Protein AF-A0A2V9VE97-F1 (afdb_monomer_lite)

Secondary structure (DSSP, 8-state):
------------TTEEEEETTEEEEHHHHHHHHHHHHTT---TTTS--THHHHHHHHHHHHHHHHHHHHHHHHHHHT-PPPHHHHHHHHHHHH--

Foldseek 3Di:
DDPPDPPPPPPDPFFPDDDPRRTDGVVNLVVVLCVVCVPPPDPVPNDDDVRSVVSSVVSVVVVNVVVVVVVVCVVVVNDDDPVRVVVVVVVVVDD

Radius of gyration: 18.71 Å; chains: 1; bounding box: 36×66×32 Å

Sequence (95 aa):
MFLTACQSKQGGADVVASVDGRKIFRNDVEKYYLNQTSGADQQQTVPVGEQATSLRLSILRELIDDEILMHRAEKLGLLATDEEVDRKMNEIKSP

Structure (mmCIF, N/CA/C/O backbone):
data_AF-A0A2V9VE97-F1
#
_entry.id   AF-A0A2V9VE97-F1
#
loop_
_atom_site.group_PDB
_atom_site.id
_atom_site.type_symbol
_atom_site.label_atom_id
_atom_site.label_alt_id
_atom_site.label_comp_id
_atom_site.label_asym_id
_atom_site.label_entity_id
_atom_site.label_seq_id
_atom_site.pdbx_PDB_ins_code
_atom_site.Cartn_x
_atom_site.Cartn_y
_atom_site.Cartn_z
_atom_site.occupancy
_atom_site.B_iso_or_equiv
_atom_site.auth_seq_id
_atom_site.auth_comp_id
_atom_site.auth_asym_id
_atom_site.auth_atom_id
_atom_site.pdbx_PDB_model_num
ATOM 1 N N . MET A 1 1 ? 3.093 -42.297 -11.955 1.00 39.28 1 MET A N 1
ATOM 2 C CA . MET A 1 1 ? 3.926 -41.129 -11.601 1.00 39.28 1 MET A CA 1
ATOM 3 C C . MET A 1 1 ? 3.261 -39.908 -12.227 1.00 39.28 1 MET A C 1
ATOM 5 O O . MET A 1 1 ? 3.433 -39.682 -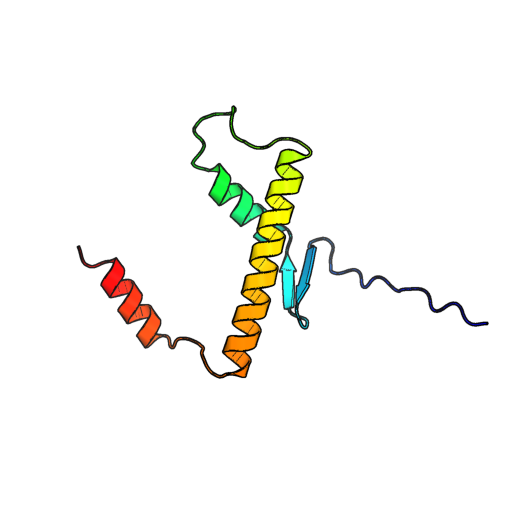13.414 1.00 39.28 1 MET A O 1
ATOM 9 N N . PHE A 1 2 ? 2.376 -39.230 -11.489 1.00 44.81 2 PHE A N 1
ATOM 10 C CA . PHE A 1 2 ? 1.616 -38.086 -12.006 1.00 44.81 2 PHE A CA 1
ATOM 11 C C . PHE A 1 2 ? 2.384 -36.799 -11.702 1.00 44.81 2 PHE A C 1
ATOM 13 O O . PHE A 1 2 ? 2.557 -36.438 -10.542 1.00 44.81 2 PHE A O 1
ATOM 20 N N . LEU A 1 3 ? 2.872 -36.143 -12.753 1.00 54.59 3 LEU A N 1
ATOM 21 C CA . LEU A 1 3 ? 3.450 -34.805 -12.694 1.00 54.59 3 LEU A CA 1
ATOM 22 C C . LEU A 1 3 ? 2.305 -33.810 -12.474 1.00 54.59 3 LEU A C 1
ATOM 24 O O . LEU A 1 3 ? 1.598 -33.451 -13.414 1.00 54.59 3 LEU A O 1
ATOM 28 N N . THR A 1 4 ? 2.092 -33.384 -11.232 1.00 57.44 4 THR A N 1
ATOM 29 C CA . THR A 1 4 ? 1.252 -32.222 -10.931 1.00 57.44 4 THR A CA 1
ATOM 30 C C . THR A 1 4 ? 1.960 -30.980 -11.459 1.00 57.44 4 THR A C 1
ATOM 32 O O . THR A 1 4 ? 2.880 -30.458 -10.831 1.00 57.44 4 THR A O 1
ATOM 35 N N . ALA A 1 5 ? 1.566 -30.546 -12.654 1.00 58.28 5 ALA A N 1
ATOM 36 C CA . ALA A 1 5 ? 1.976 -29.276 -13.223 1.00 58.28 5 ALA A CA 1
ATOM 37 C C . ALA A 1 5 ? 1.498 -28.141 -12.305 1.00 58.28 5 ALA A C 1
ATOM 39 O O . ALA A 1 5 ? 0.308 -28.037 -12.002 1.00 58.28 5 ALA A O 1
ATOM 40 N N . CYS A 1 6 ? 2.425 -27.294 -11.854 1.00 60.59 6 CYS A N 1
ATOM 41 C CA . CYS A 1 6 ? 2.085 -26.020 -11.233 1.00 60.59 6 CYS A CA 1
ATOM 42 C C . CYS A 1 6 ? 1.347 -25.170 -12.269 1.00 60.59 6 CYS A C 1
ATOM 44 O O . CYS A 1 6 ? 1.964 -24.531 -13.120 1.00 60.59 6 CYS A O 1
ATOM 46 N N . GLN A 1 7 ? 0.019 -25.165 -12.198 1.00 54.62 7 GLN A N 1
ATOM 47 C CA . GLN A 1 7 ? -0.800 -24.173 -12.869 1.00 54.62 7 GLN A CA 1
ATOM 48 C C . GLN A 1 7 ? -0.508 -22.841 -12.169 1.00 54.62 7 GLN A C 1
ATOM 50 O O . GLN A 1 7 ? -1.079 -22.551 -11.115 1.00 54.62 7 GLN A O 1
ATOM 55 N N . SER A 1 8 ? 0.424 -22.047 -12.703 1.00 57.31 8 SER A N 1
ATOM 56 C CA . SER A 1 8 ? 0.539 -20.650 -12.306 1.00 57.31 8 SER A CA 1
ATOM 57 C C . SER A 1 8 ? -0.813 -20.027 -12.624 1.00 57.31 8 SER A C 1
ATOM 59 O O . SER A 1 8 ? -1.190 -19.866 -13.784 1.00 57.31 8 SER A O 1
ATOM 61 N N . LYS A 1 9 ? -1.616 -19.783 -11.584 1.00 55.16 9 LYS A N 1
ATOM 62 C CA . LYS A 1 9 ? -2.821 -18.974 -11.712 1.00 55.16 9 LYS A CA 1
ATOM 63 C C . LYS A 1 9 ? -2.348 -17.684 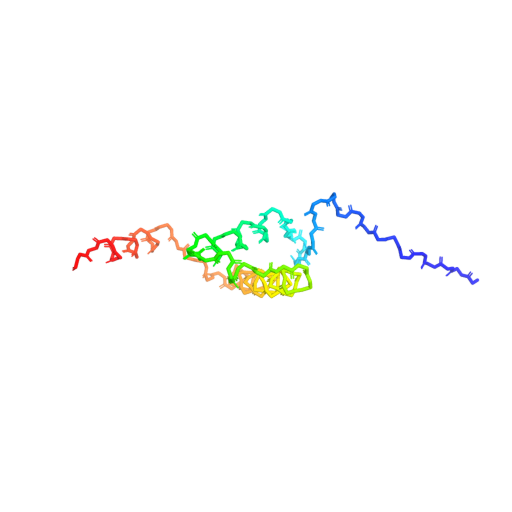-12.359 1.00 55.16 9 LYS A C 1
ATOM 65 O O . LYS A 1 9 ? -1.621 -16.921 -11.727 1.00 55.16 9 LYS A O 1
ATOM 70 N N . GLN A 1 10 ? -2.706 -17.490 -13.623 1.00 50.75 10 GLN A N 1
ATOM 71 C CA . GLN A 1 10 ? -2.597 -16.214 -14.301 1.00 50.75 10 GLN A CA 1
ATOM 72 C C . GLN A 1 10 ? -3.489 -15.262 -13.502 1.00 50.75 10 GLN A C 1
ATOM 74 O O . GLN A 1 10 ? -4.684 -15.127 -13.760 1.00 50.75 10 GLN A O 1
ATOM 79 N N . GLY A 1 11 ? -2.925 -14.656 -12.453 1.00 50.44 11 GLY A N 1
ATOM 80 C CA . GLY A 1 11 ? -3.391 -13.360 -12.003 1.00 50.44 11 GLY A CA 1
ATOM 81 C C . GLY A 1 11 ? -3.454 -12.516 -13.266 1.00 50.44 11 GLY A C 1
ATOM 82 O O . GLY A 1 11 ? -2.510 -12.559 -14.057 1.00 50.44 11 GLY A O 1
ATOM 83 N N . GLY A 1 12 ? -4.607 -11.887 -13.530 1.00 58.09 12 GLY A N 1
ATOM 84 C CA . GLY A 1 12 ? -4.789 -11.052 -14.722 1.00 58.09 12 GLY A CA 1
ATOM 85 C C . GLY A 1 12 ? -3.559 -10.172 -14.913 1.00 58.09 12 GLY A C 1
ATOM 86 O O . GLY A 1 12 ? -2.951 -9.830 -13.907 1.00 58.09 12 GLY A O 1
ATOM 87 N N . ALA A 1 13 ? -3.178 -9.883 -16.159 1.00 64.50 13 ALA A N 1
ATOM 88 C CA . ALA A 1 13 ? -1.846 -9.406 -16.572 1.00 64.50 13 ALA A CA 1
ATOM 89 C C . ALA A 1 13 ? -1.192 -8.297 -15.706 1.00 64.50 13 ALA A C 1
ATOM 91 O O . ALA A 1 13 ? 0.024 -8.126 -15.749 1.00 64.50 13 ALA A O 1
ATOM 92 N N . ASP A 1 14 ? -1.975 -7.612 -14.875 1.00 86.25 14 ASP A N 1
ATOM 93 C CA . ASP A 1 14 ? -1.574 -6.564 -13.947 1.00 86.25 14 ASP A CA 1
ATOM 94 C C . ASP A 1 14 ? -1.443 -6.972 -12.467 1.00 86.25 14 ASP A C 1
ATOM 96 O O . ASP A 1 14 ? -1.112 -6.120 -11.652 1.00 86.25 14 ASP A O 1
ATOM 100 N N . VAL A 1 15 ? -1.682 -8.221 -12.058 1.00 91.62 15 VAL A N 1
ATOM 101 C CA . VAL A 1 15 ? -1.503 -8.652 -10.656 1.00 91.62 15 VAL A CA 1
ATOM 102 C C . VAL A 1 15 ? -0.043 -9.018 -10.416 1.00 91.62 15 VAL A C 1
ATOM 104 O O . VAL A 1 15 ? 0.487 -9.924 -11.058 1.00 91.62 15 VAL A O 1
ATOM 107 N N . VAL A 1 16 ? 0.596 -8.344 -9.461 1.00 92.31 16 VAL A N 1
ATOM 108 C CA . VAL A 1 16 ? 2.021 -8.542 -9.136 1.00 92.31 16 VAL A CA 1
ATOM 109 C C . VAL A 1 16 ? 2.240 -9.301 -7.829 1.00 92.31 16 VAL A C 1
ATOM 111 O O . VAL A 1 16 ? 3.277 -9.939 -7.668 1.00 92.31 16 VAL A O 1
ATOM 114 N N . ALA A 1 17 ? 1.258 -9.293 -6.925 1.00 92.44 17 ALA A N 1
ATOM 115 C CA . ALA A 1 17 ? 1.252 -10.107 -5.712 1.00 92.44 17 ALA A CA 1
ATOM 116 C C . ALA A 1 17 ? -0.183 -10.381 -5.235 1.00 92.44 17 ALA A C 1
ATOM 118 O O . ALA A 1 17 ? -1.137 -9.728 -5.663 1.00 92.44 17 ALA A O 1
ATOM 119 N N . SER A 1 18 ? -0.342 -11.363 -4.347 1.00 91.31 18 SER A N 1
ATOM 120 C CA . SER A 1 18 ? -1.600 -11.600 -3.641 1.00 91.31 18 SER A CA 1
ATOM 121 C C . SER A 1 18 ? -1.341 -12.023 -2.199 1.00 91.31 18 SER A C 1
ATOM 123 O O . SER A 1 18 ? -0.488 -12.875 -1.957 1.00 91.31 18 SER A O 1
ATOM 125 N N . VAL A 1 19 ? -2.095 -11.439 -1.268 1.00 91.25 19 VAL A N 1
ATOM 126 C CA . VAL A 1 19 ? -2.042 -11.708 0.174 1.00 91.25 19 VAL A CA 1
ATOM 127 C C . VAL A 1 19 ? -3.431 -12.171 0.600 1.00 91.25 19 VAL A C 1
ATOM 129 O O . VAL A 1 19 ? -4.402 -11.445 0.412 1.00 91.25 19 VAL A O 1
ATOM 132 N N . ASP A 1 20 ? -3.551 -13.410 1.081 1.00 87.69 20 ASP A N 1
ATOM 133 C CA . ASP A 1 20 ? -4.817 -14.001 1.554 1.00 87.69 20 ASP A CA 1
ATOM 134 C C . ASP A 1 20 ? -6.015 -13.839 0.589 1.00 87.69 20 ASP A C 1
ATOM 136 O O . ASP A 1 20 ? -7.173 -13.745 0.985 1.00 87.69 20 ASP A O 1
ATOM 140 N N . GLY A 1 21 ? -5.740 -13.835 -0.721 1.00 85.69 21 GLY A N 1
ATOM 141 C CA . GLY A 1 21 ? -6.748 -13.698 -1.778 1.00 85.69 21 GLY A CA 1
ATOM 142 C C . GLY A 1 21 ? -7.023 -12.261 -2.231 1.00 85.69 21 GLY A C 1
ATOM 143 O O . GLY A 1 21 ? -7.646 -12.078 -3.282 1.00 85.69 21 GLY A O 1
ATOM 144 N N . ARG A 1 22 ? -6.504 -11.249 -1.526 1.00 89.12 22 ARG A N 1
ATOM 145 C CA . ARG A 1 22 ? -6.464 -9.859 -2.000 1.00 89.12 22 ARG A CA 1
ATOM 146 C C . ARG A 1 22 ? -5.318 -9.678 -2.980 1.00 89.12 22 ARG A C 1
ATOM 148 O O . ARG A 1 22 ? -4.276 -10.318 -2.850 1.00 89.12 22 ARG A O 1
ATOM 155 N N . LYS A 1 23 ? -5.546 -8.897 -4.032 1.00 92.69 23 LYS A N 1
ATOM 156 C CA . LYS A 1 23 ? -4.624 -8.741 -5.164 1.00 92.69 23 LYS A CA 1
ATOM 157 C C . LYS A 1 23 ? -3.985 -7.365 -5.097 1.00 92.69 23 LYS A C 1
ATOM 159 O O . LYS A 1 23 ? -4.703 -6.385 -4.963 1.00 92.69 23 LYS A O 1
ATOM 164 N N . ILE A 1 24 ? -2.670 -7.320 -5.272 1.00 92.44 24 ILE A N 1
ATOM 165 C CA . ILE A 1 24 ? -1.908 -6.082 -5.433 1.00 92.44 24 ILE A CA 1
ATOM 166 C C . ILE A 1 24 ? -1.653 -5.897 -6.926 1.00 92.44 24 ILE A C 1
ATOM 168 O O . ILE A 1 24 ? -1.106 -6.796 -7.585 1.00 92.44 24 ILE A O 1
ATOM 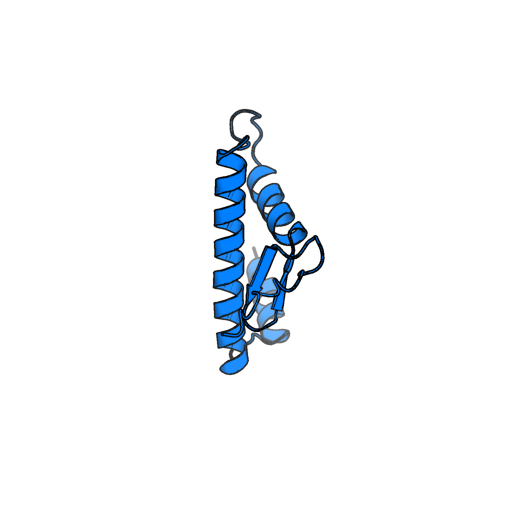172 N N . PHE A 1 25 ? -2.070 -4.752 -7.467 1.00 94.50 25 PHE A N 1
ATOM 173 C CA . PHE A 1 25 ? -1.938 -4.460 -8.887 1.00 94.50 25 PHE A CA 1
ATOM 174 C C . PHE A 1 25 ? -0.643 -3.707 -9.181 1.00 94.50 25 PHE A C 1
ATOM 176 O O . PHE A 1 25 ? -0.134 -2.923 -8.384 1.00 94.50 25 PHE A O 1
ATOM 183 N N . ARG A 1 26 ? -0.124 -3.906 -10.391 1.00 92.88 26 ARG A N 1
ATOM 184 C CA . ARG A 1 26 ? 1.024 -3.178 -10.929 1.00 92.88 26 ARG A CA 1
ATOM 185 C C . ARG A 1 26 ? 0.802 -1.670 -10.871 1.00 92.88 26 ARG A C 1
ATOM 187 O O . ARG A 1 26 ? 1.725 -0.941 -10.535 1.00 92.88 26 ARG A O 1
ATOM 194 N N . ASN A 1 27 ? -0.420 -1.220 -11.151 1.00 93.50 27 ASN A N 1
ATOM 195 C CA . ASN A 1 27 ? -0.782 0.195 -11.112 1.00 93.50 27 ASN A CA 1
ATOM 196 C C . ASN A 1 27 ? -0.607 0.809 -9.719 1.00 93.50 27 ASN A C 1
ATOM 198 O O . ASN A 1 27 ? -0.215 1.970 -9.630 1.00 93.50 27 ASN A O 1
ATOM 202 N N . ASP A 1 28 ? -0.842 0.043 -8.649 1.00 92.62 28 ASP A N 1
ATOM 203 C CA . ASP A 1 28 ? -0.619 0.520 -7.284 1.00 92.62 28 ASP A CA 1
ATOM 204 C C . ASP A 1 28 ? 0.876 0.754 -7.063 1.00 92.62 28 ASP A C 1
ATOM 206 O O . ASP A 1 28 ? 1.283 1.857 -6.708 1.00 92.62 28 ASP A O 1
ATOM 210 N N . VAL A 1 29 ? 1.715 -0.232 -7.400 1.00 93.44 29 VAL A N 1
ATOM 211 C CA . VAL A 1 29 ? 3.180 -0.109 -7.307 1.00 93.44 29 VAL A CA 1
ATOM 212 C C . VAL A 1 29 ? 3.696 1.090 -8.109 1.00 93.44 29 VAL A C 1
ATOM 214 O O . VAL A 1 29 ? 4.489 1.877 -7.592 1.00 93.44 29 VAL A O 1
ATOM 217 N N . GLU A 1 30 ? 3.232 1.273 -9.350 1.00 92.25 30 GLU A N 1
ATOM 218 C CA . GLU A 1 30 ? 3.646 2.414 -10.175 1.00 92.25 30 GLU A CA 1
ATOM 219 C C . GLU A 1 30 ? 3.171 3.751 -9.593 1.00 92.25 30 GLU A C 1
ATOM 221 O O . GLU A 1 30 ? 3.918 4.725 -9.632 1.00 92.25 30 GLU A O 1
ATOM 226 N N . LYS A 1 31 ? 1.974 3.820 -8.999 1.00 93.06 31 LYS A N 1
ATOM 227 C CA . LYS A 1 31 ? 1.482 5.037 -8.337 1.00 93.06 31 LYS A CA 1
ATOM 228 C C . LYS A 1 31 ? 2.393 5.452 -7.180 1.00 93.06 31 LYS A C 1
ATOM 230 O O . LYS A 1 31 ? 2.748 6.625 -7.079 1.00 93.06 31 LYS A O 1
ATOM 235 N N . TYR A 1 32 ? 2.800 4.510 -6.328 1.00 92.00 32 TYR A N 1
ATOM 236 C CA . TYR A 1 32 ? 3.741 4.792 -5.238 1.00 92.00 32 TYR A CA 1
ATOM 237 C C . TYR A 1 32 ? 5.135 5.150 -5.765 1.00 92.00 32 TYR A C 1
ATOM 239 O O . TYR A 1 32 ? 5.751 6.086 -5.259 1.00 92.00 32 TYR A O 1
ATOM 247 N N . TYR A 1 33 ? 5.600 4.482 -6.824 1.00 92.00 33 TYR A N 1
ATOM 248 C CA . TYR A 1 33 ? 6.869 4.810 -7.477 1.00 92.00 33 TYR A CA 1
ATOM 249 C C . TYR A 1 33 ? 6.864 6.244 -8.019 1.00 92.00 33 TYR A C 1
ATOM 251 O O . TYR A 1 33 ? 7.795 7.010 -7.763 1.00 92.00 33 TYR A O 1
ATOM 259 N N . LEU A 1 34 ? 5.793 6.639 -8.712 1.00 89.81 34 LEU A N 1
ATOM 260 C CA . LEU A 1 34 ? 5.619 8.001 -9.208 1.00 89.81 34 LEU A CA 1
ATOM 261 C C . LEU A 1 34 ? 5.555 8.997 -8.053 1.00 89.81 34 LEU A C 1
ATOM 263 O O . LEU A 1 34 ? 6.272 9.985 -8.093 1.00 89.81 34 LEU A O 1
ATOM 267 N N . ASN A 1 35 ? 4.790 8.738 -6.991 1.00 89.12 35 ASN A N 1
ATOM 268 C CA . ASN A 1 35 ? 4.722 9.640 -5.836 1.00 89.12 35 ASN A CA 1
ATOM 269 C C . ASN A 1 35 ? 6.093 9.862 -5.174 1.00 89.12 35 ASN A C 1
ATOM 271 O O . ASN A 1 35 ? 6.435 11.000 -4.860 1.00 89.12 35 ASN A O 1
ATOM 275 N N . GLN A 1 36 ? 6.897 8.807 -5.005 1.00 83.69 36 GLN A N 1
ATOM 276 C CA . GLN A 1 36 ? 8.242 8.918 -4.423 1.00 83.69 36 GLN A CA 1
ATOM 277 C C . GLN A 1 36 ? 9.235 9.645 -5.342 1.00 83.69 36 GLN A C 1
ATOM 279 O O . GLN A 1 36 ? 10.190 10.250 -4.862 1.00 83.69 36 GLN A O 1
ATOM 284 N N . THR A 1 37 ? 9.012 9.612 -6.658 1.00 83.56 37 THR A N 1
ATOM 285 C CA . THR A 1 37 ? 9.894 10.242 -7.656 1.00 83.56 37 THR A CA 1
ATOM 286 C C . THR A 1 37 ? 9.395 11.606 -8.146 1.00 83.56 37 THR A C 1
ATOM 288 O O . THR A 1 37 ? 10.171 12.354 -8.731 1.00 83.56 37 THR A O 1
ATOM 291 N N . SER A 1 38 ? 8.142 11.986 -7.865 1.00 74.25 38 SER A N 1
ATOM 292 C CA . SER A 1 38 ? 7.513 13.229 -8.354 1.00 74.25 38 SER A CA 1
ATOM 293 C C . SER A 1 38 ? 8.095 14.509 -7.741 1.00 74.25 38 SER A C 1
ATOM 295 O O . SER A 1 38 ? 7.924 15.576 -8.317 1.00 74.25 38 SER A O 1
ATOM 297 N N . GLY A 1 39 ? 8.777 14.423 -6.594 1.00 63.78 39 GLY A N 1
ATOM 298 C CA . GLY A 1 39 ? 9.468 15.557 -5.955 1.00 63.78 39 GLY A CA 1
ATOM 299 C C . GLY A 1 39 ? 10.952 15.677 -6.318 1.00 63.78 39 GLY A C 1
ATOM 300 O O . GLY A 1 39 ? 11.656 16.530 -5.782 1.00 63.78 39 GLY A O 1
ATOM 301 N N . ALA A 1 40 ? 11.457 14.798 -7.183 1.00 61.25 40 ALA A N 1
ATOM 302 C CA . ALA A 1 40 ? 12.845 14.812 -7.601 1.00 61.25 40 ALA A CA 1
ATOM 303 C C . ALA A 1 40 ? 13.033 15.803 -8.762 1.00 61.25 40 ALA A C 1
ATOM 305 O O . ALA A 1 40 ? 13.002 15.416 -9.926 1.00 61.25 40 ALA A O 1
ATOM 306 N N . ASP A 1 41 ? 13.298 17.076 -8.451 1.00 53.72 41 ASP A N 1
ATOM 307 C CA . ASP A 1 41 ? 13.649 18.136 -9.423 1.00 53.72 41 ASP A CA 1
ATOM 308 C C . ASP A 1 41 ? 14.947 17.867 -10.220 1.00 53.72 41 ASP A C 1
ATOM 310 O O . ASP A 1 41 ? 15.462 18.727 -10.934 1.00 53.72 41 ASP A O 1
ATOM 314 N N . GLN A 1 42 ? 15.519 16.670 -10.123 1.00 48.09 42 GLN A N 1
ATOM 315 C CA . GLN A 1 42 ? 16.737 16.305 -10.816 1.00 48.09 42 GLN A CA 1
ATOM 316 C C . GLN A 1 42 ? 16.550 14.966 -11.518 1.00 48.09 42 GLN A C 1
ATOM 318 O O . GLN A 1 42 ? 16.440 13.914 -10.894 1.00 48.09 42 GLN A O 1
ATOM 323 N N . GLN A 1 43 ? 16.678 14.997 -12.845 1.00 52.25 43 GLN A N 1
ATOM 324 C CA . GLN A 1 43 ? 16.925 13.835 -13.713 1.00 52.25 43 GLN A CA 1
ATOM 325 C C . GLN A 1 43 ? 18.096 12.943 -13.231 1.00 52.25 43 GLN A C 1
ATOM 327 O O . GLN A 1 43 ? 18.288 11.848 -13.747 1.00 52.25 43 GLN A O 1
ATOM 332 N N . GLN A 1 44 ? 18.850 13.395 -12.224 1.00 52.00 44 GLN A N 1
ATOM 333 C CA . GLN A 1 44 ? 19.940 12.707 -11.542 1.00 52.00 44 GLN A CA 1
ATOM 334 C C . GLN A 1 44 ? 19.482 11.647 -10.515 1.00 52.00 44 GLN A C 1
ATOM 336 O O . GLN A 1 44 ? 20.266 10.755 -10.198 1.00 52.00 44 GLN A O 1
ATOM 341 N N . THR A 1 45 ? 18.260 11.726 -9.970 1.00 57.38 45 THR A N 1
ATOM 342 C CA . THR A 1 45 ? 17.807 10.852 -8.863 1.00 57.38 45 THR A CA 1
ATOM 343 C C . THR A 1 45 ? 16.651 9.923 -9.219 1.00 57.38 45 THR A C 1
ATOM 345 O O . THR A 1 45 ? 16.308 9.071 -8.403 1.00 57.38 45 THR A O 1
ATOM 348 N N . VAL A 1 46 ? 16.084 10.015 -10.430 1.00 64.69 46 VAL A N 1
ATOM 349 C CA . VAL A 1 46 ? 15.106 9.029 -10.914 1.00 64.69 46 VAL A CA 1
ATOM 350 C C . VAL A 1 46 ? 15.837 7.703 -11.147 1.00 64.69 46 VAL A C 1
ATOM 352 O O . VAL A 1 46 ? 16.691 7.629 -12.036 1.00 64.69 46 VAL A O 1
ATOM 355 N N . PRO A 1 47 ? 15.541 6.640 -10.380 1.00 70.88 47 PRO A N 1
ATOM 356 C CA . PRO A 1 47 ? 16.237 5.373 -10.539 1.00 70.88 47 PRO A CA 1
ATOM 357 C C . PRO A 1 47 ? 15.935 4.792 -11.922 1.00 70.88 47 PRO A C 1
ATOM 359 O O . PRO A 1 47 ? 14.770 4.690 -12.307 1.00 70.88 47 PRO A O 1
ATOM 362 N N . VAL A 1 48 ? 16.973 4.393 -12.657 1.00 76.19 48 VAL A N 1
ATOM 363 C CA . VAL A 1 48 ? 16.867 3.797 -14.000 1.00 76.19 48 VAL A CA 1
ATOM 364 C C . VAL A 1 48 ? 17.260 2.320 -13.987 1.00 76.19 48 VAL A C 1
ATOM 366 O O . VAL A 1 48 ? 18.038 1.877 -13.139 1.00 76.19 48 VAL A O 1
ATOM 369 N N . GLY A 1 49 ? 16.710 1.541 -14.923 1.00 85.31 49 GLY A N 1
ATOM 370 C CA . GLY A 1 49 ? 17.042 0.122 -15.099 1.00 85.31 49 GLY A CA 1
ATOM 371 C C . GLY A 1 49 ? 16.826 -0.716 -13.832 1.00 85.31 49 GLY A C 1
ATOM 372 O O . GLY A 1 49 ? 15.725 -0.760 -13.276 1.00 85.31 49 GLY A O 1
ATOM 373 N N . GLU A 1 50 ? 17.884 -1.379 -13.362 1.00 86.62 50 GLU A N 1
ATOM 37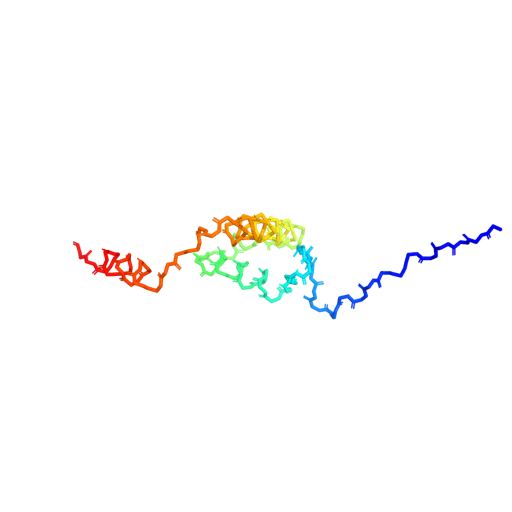4 C CA . GLU A 1 50 ? 17.837 -2.219 -12.158 1.00 86.62 50 GLU A CA 1
ATOM 375 C C . GLU A 1 50 ? 17.509 -1.425 -10.893 1.00 86.62 50 GLU A C 1
ATOM 377 O O . GLU A 1 50 ? 16.744 -1.907 -10.067 1.00 86.62 50 GLU A O 1
ATOM 382 N N . GLN A 1 51 ? 17.986 -0.183 -10.759 1.00 85.50 51 GLN A N 1
ATOM 383 C CA . GLN A 1 51 ? 17.669 0.647 -9.590 1.00 85.50 51 GLN A CA 1
ATOM 384 C C . GLN A 1 51 ? 16.168 0.966 -9.530 1.00 85.50 51 GLN A C 1
ATOM 386 O O . GLN A 1 51 ? 15.554 0.923 -8.465 1.00 85.50 51 GLN A O 1
ATOM 391 N N . ALA A 1 52 ? 15.555 1.208 -10.694 1.00 88.19 52 ALA A N 1
ATOM 392 C CA . ALA A 1 52 ? 14.110 1.384 -10.825 1.00 88.19 52 ALA A CA 1
ATOM 393 C C . ALA A 1 52 ? 13.341 0.117 -10.444 1.00 88.19 52 ALA A C 1
ATOM 395 O O . ALA A 1 52 ? 12.250 0.189 -9.884 1.00 88.19 52 ALA A O 1
ATOM 396 N N . THR A 1 53 ? 13.900 -1.046 -10.771 1.00 90.50 53 THR A N 1
ATOM 397 C CA . THR A 1 53 ? 13.302 -2.344 -10.449 1.00 90.50 53 THR A CA 1
ATOM 398 C C . THR A 1 53 ? 13.404 -2.626 -8.954 1.00 90.50 53 THR A C 1
ATOM 400 O O . THR A 1 53 ? 12.405 -2.984 -8.340 1.00 90.50 53 THR A O 1
ATOM 403 N N . SER A 1 54 ? 14.564 -2.382 -8.345 1.00 92.12 54 SER A N 1
ATOM 404 C CA . SER A 1 54 ? 14.770 -2.509 -6.901 1.00 92.12 54 SER A CA 1
ATOM 405 C C . SER A 1 54 ? 13.823 -1.615 -6.106 1.00 92.12 54 SER A C 1
ATOM 407 O O . SER A 1 54 ? 13.216 -2.090 -5.150 1.00 92.12 54 SER A O 1
ATOM 409 N N . LEU A 1 55 ? 13.626 -0.360 -6.533 1.00 92.00 55 LEU A N 1
ATOM 410 C CA . LEU A 1 55 ? 12.675 0.545 -5.882 1.00 92.00 55 LEU A CA 1
ATOM 411 C C . LEU A 1 55 ? 11.225 0.051 -6.016 1.00 92.00 55 LEU A C 1
ATOM 413 O O . LEU A 1 55 ? 10.468 0.047 -5.051 1.00 92.00 55 LEU A O 1
ATOM 417 N N . ARG A 1 56 ? 10.824 -0.425 -7.199 1.00 93.56 56 ARG A N 1
ATOM 418 C CA . ARG A 1 56 ? 9.496 -1.040 -7.370 1.00 93.56 56 ARG A CA 1
ATOM 419 C C . ARG A 1 56 ? 9.311 -2.268 -6.483 1.00 93.56 56 ARG A C 1
ATOM 421 O O . ARG A 1 56 ? 8.231 -2.463 -5.939 1.00 93.56 56 ARG A O 1
ATOM 428 N N . LEU A 1 57 ? 10.348 -3.092 -6.328 1.00 95.31 57 LEU A N 1
ATOM 429 C CA . LEU A 1 57 ? 10.308 -4.270 -5.462 1.00 95.31 57 LEU A CA 1
ATOM 430 C C . LEU A 1 57 ? 10.234 -3.896 -3.978 1.00 95.31 57 LEU A C 1
ATOM 432 O O . LEU A 1 57 ? 9.530 -4.575 -3.234 1.00 95.31 57 LEU A O 1
ATOM 436 N N . SER A 1 58 ? 10.910 -2.829 -3.540 1.00 94.94 58 SER A N 1
ATOM 437 C CA . SER A 1 58 ? 10.778 -2.352 -2.159 1.00 94.94 58 SER A CA 1
ATOM 438 C C . SER A 1 58 ? 9.377 -1.813 -1.883 1.00 94.94 58 SER A C 1
ATOM 440 O O . SER A 1 58 ? 8.801 -2.155 -0.858 1.00 94.94 58 SER A O 1
ATOM 442 N N . ILE A 1 59 ? 8.796 -1.067 -2.827 1.00 95.12 59 ILE A N 1
ATOM 443 C CA . ILE A 1 59 ? 7.401 -0.607 -2.751 1.00 95.12 59 ILE A CA 1
ATOM 444 C C . ILE A 1 59 ? 6.444 -1.800 -2.702 1.00 95.12 59 ILE A C 1
ATOM 446 O O . ILE A 1 59 ? 5.555 -1.851 -1.863 1.00 95.12 59 ILE A O 1
ATOM 450 N N . LEU A 1 60 ? 6.631 -2.793 -3.577 1.00 96.31 60 LEU A N 1
ATOM 451 C CA . LEU A 1 60 ? 5.799 -3.994 -3.576 1.00 96.31 60 LEU A CA 1
ATOM 452 C C . LEU A 1 60 ? 5.864 -4.724 -2.230 1.00 96.31 60 LEU A C 1
ATOM 454 O O . LEU A 1 60 ? 4.845 -5.221 -1.758 1.00 96.31 60 LEU A O 1
ATOM 458 N N . ARG A 1 61 ? 7.047 -4.787 -1.611 1.00 96.50 61 ARG A N 1
ATOM 459 C CA . ARG A 1 61 ? 7.210 -5.374 -0.281 1.00 96.50 61 ARG A CA 1
ATOM 460 C C . ARG A 1 61 ? 6.435 -4.601 0.783 1.00 96.50 61 ARG A C 1
ATOM 462 O O . ARG A 1 61 ? 5.741 -5.234 1.566 1.00 96.50 61 ARG A O 1
ATOM 469 N N . GLU A 1 62 ? 6.528 -3.277 0.782 1.00 95.69 62 GLU A N 1
ATOM 470 C CA . GLU A 1 62 ? 5.779 -2.419 1.708 1.00 95.69 62 GLU A CA 1
ATOM 471 C C . GLU A 1 62 ? 4.268 -2.645 1.570 1.00 95.69 62 GLU A C 1
ATOM 473 O O . GLU A 1 62 ? 3.600 -2.928 2.558 1.00 95.69 62 GLU A O 1
ATOM 478 N N . LEU A 1 63 ? 3.749 -2.686 0.337 1.00 95.56 63 LEU A N 1
ATOM 479 C CA . LEU A 1 63 ? 2.333 -2.978 0.083 1.00 95.56 63 LEU A CA 1
ATOM 480 C C . LEU A 1 63 ? 1.904 -4.364 0.583 1.00 95.56 63 LEU A C 1
ATOM 482 O O . LEU A 1 63 ? 0.782 -4.530 1.052 1.00 95.56 63 LEU A O 1
ATOM 486 N N . ILE A 1 64 ? 2.775 -5.370 0.476 1.00 96.25 64 ILE A N 1
ATOM 487 C CA . ILE A 1 64 ? 2.505 -6.708 1.018 1.00 96.25 64 ILE A CA 1
ATOM 488 C C . ILE A 1 64 ? 2.454 -6.668 2.548 1.00 96.25 64 ILE A C 1
ATOM 490 O O . ILE A 1 64 ? 1.540 -7.245 3.137 1.00 96.25 64 ILE A O 1
ATOM 494 N N . ASP A 1 65 ? 3.422 -6.009 3.183 1.00 96.75 65 ASP A N 1
ATOM 495 C CA . ASP A 1 65 ? 3.509 -5.917 4.641 1.00 96.75 65 ASP A CA 1
ATOM 496 C C . ASP A 1 65 ? 2.300 -5.148 5.218 1.00 96.75 65 ASP A C 1
ATOM 498 O O . ASP A 1 65 ? 1.689 -5.605 6.191 1.00 96.75 65 ASP A O 1
ATOM 502 N N . ASP A 1 66 ? 1.886 -4.059 4.565 1.00 94.38 66 ASP A N 1
ATOM 503 C CA . ASP A 1 66 ? 0.679 -3.297 4.904 1.00 94.38 66 ASP A CA 1
ATOM 504 C C . ASP A 1 66 ? -0.588 -4.147 4.767 1.00 94.38 66 ASP A C 1
ATOM 506 O O . ASP A 1 66 ? -1.431 -4.169 5.665 1.00 94.38 66 ASP A O 1
ATOM 510 N N . GLU A 1 67 ? -0.716 -4.906 3.679 1.00 94.06 67 GLU A N 1
ATOM 511 C CA . GLU A 1 67 ? -1.870 -5.776 3.443 1.00 94.06 67 GLU A CA 1
ATOM 512 C C . GLU A 1 67 ? -1.980 -6.877 4.513 1.00 94.06 67 GLU A C 1
ATOM 514 O O . GLU A 1 67 ? -3.073 -7.162 5.012 1.00 94.06 67 GLU A O 1
ATOM 519 N N . ILE A 1 68 ? -0.847 -7.457 4.928 1.00 95.19 68 ILE A N 1
ATOM 520 C CA . ILE A 1 68 ? -0.784 -8.425 6.033 1.00 95.19 68 ILE A CA 1
ATOM 521 C C . ILE A 1 68 ? -1.220 -7.769 7.347 1.00 95.19 68 ILE A C 1
ATOM 523 O O . ILE A 1 68 ? -1.995 -8.357 8.114 1.00 95.19 68 ILE A O 1
ATOM 527 N N . LEU A 1 69 ? -0.723 -6.562 7.629 1.00 94.75 69 LEU A N 1
ATOM 528 C CA . LEU A 1 69 ? -1.048 -5.838 8.854 1.00 94.75 69 LEU A CA 1
ATOM 529 C C . LEU A 1 69 ? -2.538 -5.491 8.910 1.00 94.75 69 LEU A C 1
ATOM 531 O O . LEU A 1 69 ? -3.188 -5.748 9.928 1.00 94.75 69 LEU A O 1
ATOM 535 N N . MET A 1 70 ? -3.090 -4.985 7.809 1.00 91.62 70 MET A N 1
ATOM 536 C CA . MET A 1 70 ? -4.506 -4.654 7.690 1.00 91.62 70 MET A CA 1
ATOM 537 C C . MET A 1 70 ? -5.382 -5.899 7.791 1.00 91.62 70 MET A C 1
ATOM 539 O O . MET A 1 70 ? -6.349 -5.885 8.546 1.00 91.62 70 MET A O 1
ATOM 543 N N . HIS A 1 71 ? -5.014 -7.015 7.152 1.00 91.81 71 HIS A N 1
ATOM 544 C CA . HIS A 1 71 ? -5.745 -8.278 7.319 1.00 91.81 71 HIS A CA 1
ATOM 545 C C . HIS A 1 71 ? -5.812 -8.715 8.784 1.00 91.81 71 HIS A C 1
ATOM 547 O O . HIS A 1 71 ? -6.847 -9.161 9.288 1.00 91.81 71 HIS A O 1
ATOM 553 N N . ARG A 1 72 ? -4.696 -8.568 9.502 1.00 92.56 72 ARG A N 1
ATOM 554 C CA . ARG A 1 72 ? -4.643 -8.875 10.928 1.00 92.56 72 ARG A CA 1
ATOM 555 C C . ARG A 1 72 ? -5.511 -7.915 11.743 1.00 92.56 72 ARG A C 1
ATOM 557 O O . ARG A 1 72 ? -6.180 -8.377 12.665 1.00 92.56 72 ARG A O 1
ATOM 564 N N . ALA A 1 73 ? -5.511 -6.623 11.419 1.00 92.88 73 ALA A N 1
ATOM 565 C CA . ALA A 1 73 ? -6.356 -5.628 12.075 1.00 92.88 73 ALA A CA 1
ATOM 566 C C . ALA A 1 73 ? -7.850 -5.920 11.856 1.00 92.88 73 ALA A C 1
ATOM 568 O O . ALA A 1 73 ? -8.602 -5.933 12.828 1.00 92.88 73 ALA A O 1
ATOM 569 N N . GLU A 1 74 ? -8.262 -6.260 10.630 1.00 90.00 74 GLU A N 1
ATOM 570 C CA . GLU A 1 74 ? -9.630 -6.690 10.298 1.00 90.00 74 GLU A CA 1
ATOM 571 C C . GLU A 1 74 ? -10.054 -7.884 11.156 1.00 90.00 74 GLU A C 1
ATOM 573 O O . GLU A 1 74 ? -11.090 -7.855 11.820 1.00 90.00 74 GLU A O 1
ATOM 578 N N . LYS A 1 75 ? -9.211 -8.921 11.206 1.00 90.44 75 LYS A N 1
ATOM 579 C CA . LYS A 1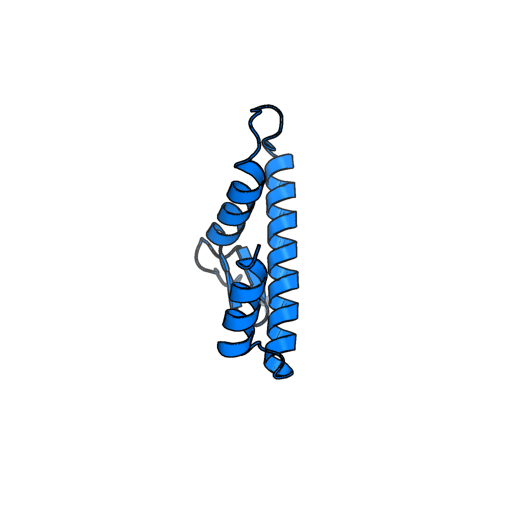 75 ? -9.483 -10.136 11.981 1.00 90.44 75 LYS A CA 1
ATOM 580 C C . LYS A 1 75 ? -9.592 -9.879 13.488 1.00 90.44 75 LYS A C 1
ATOM 582 O O . LYS A 1 75 ? -10.272 -10.631 14.183 1.00 90.44 75 LYS A O 1
ATOM 587 N N . LEU A 1 76 ? -8.909 -8.854 13.996 1.00 93.75 76 LEU A N 1
ATOM 588 C CA . LEU A 1 76 ? -8.944 -8.449 15.403 1.00 93.75 76 LEU A CA 1
ATOM 589 C C . LEU A 1 76 ? -10.006 -7.377 15.701 1.00 93.75 76 LEU A C 1
ATOM 591 O O . LEU A 1 76 ? -10.150 -6.999 16.861 1.00 93.75 76 LEU A O 1
ATOM 595 N N . GLY A 1 77 ? -10.743 -6.894 14.694 1.00 91.00 77 GLY A N 1
ATOM 596 C CA . GLY A 1 77 ? -11.724 -5.818 14.858 1.00 91.00 77 GLY A CA 1
ATOM 597 C C . GLY A 1 77 ? -11.097 -4.462 15.199 1.00 91.00 77 GLY A C 1
ATOM 598 O O . GLY A 1 77 ? -11.714 -3.666 15.895 1.00 91.00 77 GLY A O 1
ATOM 599 N N . LEU A 1 78 ? -9.867 -4.211 14.742 1.00 92.75 78 LEU A N 1
ATOM 600 C CA . LEU A 1 78 ? -9.081 -3.001 15.022 1.00 92.75 78 LEU A CA 1
ATOM 601 C C . LEU A 1 78 ? -9.124 -1.985 13.867 1.00 92.75 78 LEU A C 1
ATOM 603 O O . LEU A 1 78 ? -8.173 -1.231 13.670 1.00 92.75 78 LEU A O 1
ATOM 607 N N . LEU A 1 79 ? -10.189 -2.000 13.065 1.00 90.38 79 LEU A N 1
ATOM 608 C CA . LEU A 1 79 ? -10.378 -1.005 12.012 1.00 90.38 79 LEU A CA 1
ATOM 609 C C . LEU A 1 79 ? -10.864 0.306 12.623 1.00 90.38 79 LEU A C 1
ATOM 611 O O . LEU A 1 79 ? -11.757 0.297 13.469 1.00 90.38 79 LEU A O 1
ATOM 615 N N . ALA A 1 80 ? -10.289 1.417 12.168 1.00 89.25 80 ALA A N 1
ATOM 616 C CA . ALA A 1 80 ? -10.755 2.742 12.548 1.00 89.25 80 ALA A CA 1
ATOM 617 C C . ALA A 1 80 ? -12.181 2.969 12.029 1.00 89.25 80 ALA A C 1
ATOM 619 O O . ALA A 1 80 ? -12.500 2.570 10.905 1.00 89.25 80 ALA A O 1
ATOM 620 N N . THR A 1 81 ? -13.023 3.618 12.832 1.00 90.31 81 THR A N 1
ATOM 621 C CA . THR A 1 81 ? -14.350 4.051 12.369 1.00 90.31 81 THR A CA 1
ATOM 622 C C . THR A 1 81 ? -14.256 5.365 11.600 1.00 90.31 81 THR A C 1
ATOM 624 O O . THR A 1 81 ? -13.278 6.110 11.730 1.00 90.31 81 THR A O 1
ATOM 627 N N . ASP A 1 82 ? -15.296 5.678 10.829 1.00 90.25 82 ASP A N 1
ATOM 628 C CA . ASP A 1 82 ? -15.376 6.934 10.080 1.00 90.25 82 ASP A CA 1
ATOM 629 C C . ASP A 1 82 ? -15.234 8.151 11.014 1.00 90.25 82 ASP A C 1
ATOM 631 O O . ASP A 1 82 ? -14.497 9.088 10.703 1.00 90.25 82 ASP A O 1
ATOM 635 N N . GLU A 1 83 ? -15.829 8.108 12.215 1.00 90.25 83 GLU A N 1
ATOM 636 C CA . GLU A 1 83 ? -15.700 9.198 1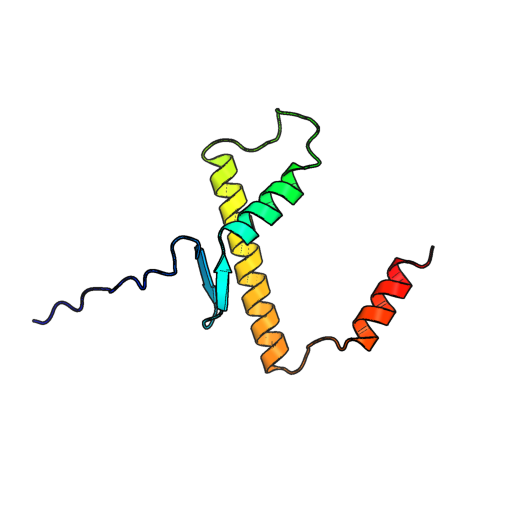3.190 1.00 90.25 83 GLU A CA 1
ATOM 637 C C . GLU A 1 83 ? -14.262 9.382 13.696 1.00 90.25 83 GLU A C 1
ATOM 639 O O . GLU A 1 83 ? -13.820 10.509 13.949 1.00 90.25 83 GLU A O 1
ATOM 644 N N . GLU A 1 84 ? -13.513 8.291 13.869 1.00 90.06 84 GLU A N 1
ATOM 645 C CA . GLU A 1 84 ? -12.117 8.360 14.302 1.00 90.06 84 GLU A CA 1
ATOM 646 C C . GLU A 1 84 ? -11.225 8.970 13.220 1.00 90.06 84 GLU A C 1
ATOM 648 O O . GLU A 1 84 ? -10.355 9.790 13.540 1.00 90.06 84 GLU A O 1
ATOM 653 N N . VAL A 1 85 ? -11.474 8.619 11.954 1.00 93.12 85 VAL A N 1
ATOM 654 C CA . VAL A 1 85 ? -10.779 9.184 10.790 1.00 93.12 85 VAL A CA 1
ATOM 655 C C . VAL A 1 85 ? -11.086 10.673 10.650 1.00 93.12 85 VAL A C 1
ATOM 657 O O . VAL A 1 85 ? -10.153 11.470 10.528 1.00 93.12 85 VAL A O 1
ATOM 660 N N . ASP A 1 86 ? -12.354 11.074 10.743 1.00 92.12 86 ASP A N 1
ATOM 661 C CA . ASP A 1 86 ? -12.767 12.478 10.641 1.00 92.12 86 ASP A CA 1
ATOM 662 C C . ASP A 1 86 ? -12.153 13.337 11.747 1.00 92.12 86 ASP A C 1
ATOM 664 O O . ASP A 1 86 ? -11.640 14.434 11.495 1.00 92.12 86 ASP A O 1
ATOM 668 N N . ARG A 1 87 ? -12.133 12.823 12.981 1.00 92.88 87 ARG A N 1
ATOM 669 C CA . ARG A 1 87 ? -11.470 13.495 14.101 1.00 92.88 87 ARG A CA 1
ATOM 670 C C . ARG A 1 87 ? -9.980 13.690 13.821 1.00 92.88 87 ARG A C 1
ATOM 672 O O . ARG A 1 87 ? -9.485 14.803 13.989 1.00 92.88 87 ARG A O 1
ATOM 679 N N . LYS A 1 88 ? -9.273 12.655 13.350 1.00 91.31 88 LYS A N 1
ATOM 680 C CA . LYS A 1 88 ? -7.846 12.762 12.999 1.00 91.31 88 LYS A CA 1
ATOM 681 C C . LYS A 1 88 ? -7.589 13.699 11.824 1.00 91.31 88 LYS A C 1
ATOM 683 O O . LYS A 1 88 ? -6.636 14.472 11.865 1.00 91.31 88 LYS A O 1
ATOM 688 N N . MET A 1 89 ? -8.457 13.704 10.820 1.00 90.81 89 MET A N 1
ATOM 689 C CA . MET A 1 89 ? -8.377 14.642 9.702 1.00 90.81 89 MET A CA 1
ATOM 690 C C . MET A 1 89 ? -8.542 16.096 10.172 1.00 90.81 89 MET A C 1
ATOM 692 O O . MET A 1 89 ? -7.824 16.981 9.706 1.00 90.81 89 MET A O 1
ATOM 696 N N . ASN A 1 90 ? -9.452 16.352 11.113 1.00 91.12 90 ASN A N 1
ATOM 697 C CA . ASN A 1 90 ? -9.649 17.682 11.693 1.00 91.12 90 ASN A CA 1
ATOM 698 C C . ASN A 1 90 ? -8.482 18.113 12.598 1.00 91.12 90 ASN A C 1
ATOM 700 O O . ASN A 1 90 ? -8.117 19.289 12.587 1.00 91.12 90 ASN A O 1
ATOM 704 N N . GLU A 1 91 ? -7.860 17.178 13.328 1.00 90.69 91 GLU A N 1
ATOM 705 C CA . GLU A 1 91 ? -6.621 17.434 14.082 1.00 90.69 91 GLU A CA 1
ATOM 706 C C . GLU A 1 91 ? -5.482 17.865 13.145 1.00 90.69 91 GLU A C 1
ATOM 708 O O . GLU A 1 91 ? -4.833 18.869 13.409 1.00 90.69 91 GLU A O 1
ATOM 713 N N . ILE A 1 92 ? -5.283 17.169 12.018 1.00 91.44 92 ILE A N 1
ATOM 714 C CA . ILE A 1 92 ? -4.230 17.493 11.035 1.00 91.44 92 ILE A CA 1
ATOM 715 C C . ILE A 1 92 ? -4.478 18.849 10.349 1.00 91.44 92 ILE A C 1
ATOM 717 O O . ILE A 1 92 ? -3.531 19.532 9.966 1.00 91.44 92 ILE A O 1
ATOM 721 N N . LYS A 1 93 ? -5.745 19.240 10.167 1.00 86.25 93 LYS A N 1
ATOM 722 C CA . LYS A 1 93 ? -6.134 20.520 9.547 1.00 86.25 93 LYS A CA 1
ATOM 723 C C . LYS A 1 93 ? -6.085 21.713 10.502 1.00 86.25 93 LYS A C 1
ATOM 725 O O . LYS A 1 93 ? -6.165 22.847 10.032 1.00 86.25 93 LYS A O 1
ATOM 730 N N . SER A 1 94 ? -6.021 21.476 11.810 1.00 74.31 94 SER A N 1
ATOM 731 C CA . SER A 1 94 ? -5.939 22.555 12.793 1.00 74.31 94 SER A CA 1
ATOM 732 C C . SER A 1 94 ? -4.497 23.092 12.834 1.00 74.31 94 SER A C 1
ATOM 734 O O . SER A 1 94 ? -3.578 22.278 12.907 1.00 74.31 94 SER A O 1
ATOM 736 N N . PRO A 1 95 ? -4.285 24.418 12.718 1.00 68.81 95 PRO A N 1
ATOM 737 C CA . PRO A 1 95 ? -2.953 25.026 12.656 1.00 68.81 95 PRO A CA 1
ATOM 738 C C . PRO A 1 95 ? -2.153 24.895 13.957 1.00 68.81 95 PRO A C 1
ATOM 740 O O . PRO A 1 95 ? -2.777 24.804 15.040 1.00 68.81 95 PRO A O 1
#

pLDDT: mean 82.53, std 15.65, range [39.28, 96.75]